Protein AF-A0A7C7WLT3-F1 (afdb_monomer_lite)

Secondary structure (DSSP, 8-state):
---BGGGHHHHHHHHHHH--S--EEEEB---EETTEE-GGGSPPHHHHHHHHHHHHHTT--EEEE-TT--HHHHHHHHHHHSPPP-

Structure (mmCIF, N/CA/C/O backbone):
data_AF-A0A7C7WLT3-F1
#
_entry.id   AF-A0A7C7WLT3-F1
#
loop_
_atom_site.group_PDB
_atom_site.id
_atom_site.type_symbol
_atom_site.label_atom_id
_atom_site.label_alt_id
_atom_site.label_comp_id
_atom_site.label_asym_id
_atom_site.label_entity_id
_atom_site.label_seq_id
_atom_site.pdbx_PDB_ins_code
_atom_site.Cartn_x
_atom_site.Cartn_y
_atom_site.Cartn_z
_atom_site.occupancy
_atom_site.B_iso_or_equiv
_atom_site.auth_seq_id
_atom_site.auth_comp_id
_atom_site.auth_asym_id
_atom_site.auth_atom_id
_atom_site.pdbx_PDB_model_num
ATOM 1 N N . MET A 1 1 ? -3.311 15.878 -7.930 1.00 55.06 1 MET A N 1
ATOM 2 C CA . MET A 1 1 ? -3.754 14.836 -6.984 1.00 55.06 1 MET A CA 1
ATOM 3 C C . MET A 1 1 ? -2.983 13.569 -7.300 1.00 55.06 1 MET A C 1
ATOM 5 O O . MET A 1 1 ? -3.460 12.727 -8.042 1.00 55.06 1 MET A O 1
ATOM 9 N N . HIS A 1 2 ? -1.745 13.530 -6.817 1.00 70.56 2 HIS A N 1
ATOM 10 C CA . HIS A 1 2 ? -0.805 12.421 -6.905 1.00 70.56 2 HIS A CA 1
ATOM 11 C C . HIS A 1 2 ? 0.035 12.561 -5.627 1.00 70.56 2 HIS A C 1
ATOM 13 O O . HIS A 1 2 ? 0.629 13.621 -5.422 1.00 70.56 2 HIS A O 1
ATOM 19 N N . THR A 1 3 ? -0.045 11.582 -4.724 1.00 85.75 3 THR A N 1
ATOM 20 C CA . THR A 1 3 ? 0.794 11.521 -3.521 1.00 85.75 3 THR A CA 1
ATOM 21 C C . THR A 1 3 ? 1.810 10.398 -3.670 1.00 85.75 3 THR A C 1
ATOM 23 O O . THR A 1 3 ? 1.415 9.243 -3.871 1.00 85.75 3 THR A O 1
ATOM 26 N N . GLU A 1 4 ? 3.094 10.743 -3.584 1.00 89.56 4 GLU A N 1
ATOM 27 C CA . GLU A 1 4 ? 4.173 9.759 -3.604 1.00 89.56 4 GLU A CA 1
ATOM 28 C C . GLU A 1 4 ? 3.999 8.777 -2.450 1.00 89.56 4 GLU A C 1
ATOM 30 O O . GLU A 1 4 ? 3.604 9.158 -1.342 1.00 89.56 4 GLU A O 1
ATOM 35 N N . VAL A 1 5 ? 4.325 7.512 -2.711 1.00 91.31 5 VAL A N 1
ATOM 36 C CA . VAL A 1 5 ? 4.221 6.415 -1.737 1.00 91.31 5 VAL A CA 1
ATOM 37 C C . VAL A 1 5 ? 4.891 6.748 -0.396 1.00 91.31 5 VAL A C 1
ATOM 39 O O . VAL A 1 5 ? 4.365 6.403 0.660 1.00 91.31 5 VAL A O 1
ATOM 42 N N . GLU A 1 6 ? 5.996 7.494 -0.433 1.00 90.50 6 GLU A N 1
ATOM 43 C CA . GLU A 1 6 ? 6.811 7.858 0.730 1.00 90.50 6 GLU A CA 1
ATOM 44 C C . GLU A 1 6 ? 6.132 8.865 1.671 1.00 90.50 6 GLU A C 1
ATOM 46 O O . GLU A 1 6 ? 6.451 8.907 2.857 1.00 90.50 6 GLU A O 1
ATOM 51 N N . TYR A 1 7 ? 5.174 9.657 1.178 1.00 93.69 7 TYR A N 1
ATOM 52 C CA . TYR A 1 7 ? 4.502 10.684 1.984 1.00 93.69 7 TYR A CA 1
ATOM 53 C C . TYR A 1 7 ? 3.216 10.195 2.650 1.00 93.69 7 TYR A C 1
ATOM 55 O O . TYR A 1 7 ? 2.657 10.895 3.496 1.00 93.69 7 TYR A O 1
ATOM 63 N N . ILE A 1 8 ? 2.735 8.998 2.303 1.00 94.75 8 ILE A N 1
ATOM 64 C CA . ILE A 1 8 ? 1.451 8.494 2.801 1.00 94.75 8 ILE A CA 1
ATOM 65 C C . ILE A 1 8 ? 1.426 8.399 4.325 1.00 94.75 8 ILE A C 1
ATOM 67 O O . ILE A 1 8 ? 0.428 8.778 4.930 1.00 94.75 8 ILE A O 1
ATOM 71 N N . GLU A 1 9 ? 2.503 7.947 4.965 1.00 94.56 9 GLU A N 1
ATOM 72 C CA . GLU A 1 9 ? 2.522 7.790 6.424 1.00 94.56 9 GLU A CA 1
ATOM 73 C C . GLU A 1 9 ? 2.347 9.126 7.153 1.00 94.56 9 GLU A C 1
ATOM 75 O O . GLU A 1 9 ? 1.525 9.233 8.060 1.00 94.56 9 GLU A O 1
ATOM 80 N N . GLN A 1 10 ? 3.025 10.174 6.688 1.00 95.50 10 GLN A N 1
ATOM 81 C CA . GLN A 1 10 ? 2.884 11.523 7.241 1.00 95.50 10 GLN A CA 1
ATOM 82 C C . GLN A 1 10 ? 1.473 12.077 7.005 1.00 95.50 10 GLN A C 1
ATOM 84 O O . GLN A 1 10 ? 0.903 12.743 7.869 1.00 95.50 10 GLN A O 1
ATOM 89 N N . CYS A 1 11 ? 0.871 11.783 5.847 1.00 95.25 11 CYS A N 1
ATOM 90 C CA . CYS A 1 11 ? -0.520 12.142 5.585 1.00 95.25 11 CYS A CA 1
ATOM 91 C C . CYS A 1 11 ? -1.487 11.413 6.526 1.00 95.25 11 CYS A C 1
ATOM 93 O O . CYS A 1 11 ? -2.450 12.022 6.992 1.00 95.25 11 CYS A O 1
ATOM 95 N N . LEU A 1 12 ? -1.241 10.133 6.815 1.00 96.12 12 LEU A N 1
ATOM 96 C CA . LEU A 1 12 ? -2.055 9.356 7.746 1.00 96.12 12 LEU A CA 1
ATOM 97 C C . LEU A 1 12 ? -1.935 9.889 9.178 1.00 96.12 12 LEU A C 1
ATOM 99 O O . LEU A 1 12 ? -2.948 9.912 9.869 1.00 96.12 12 LEU A O 1
ATOM 103 N N . ASP A 1 13 ? -0.761 10.365 9.608 1.00 96.44 13 ASP A N 1
ATOM 104 C CA . ASP A 1 13 ? -0.581 10.966 10.943 1.00 96.44 13 ASP A CA 1
ATOM 105 C C . ASP A 1 13 ? -1.515 12.159 11.154 1.00 96.44 13 ASP A C 1
ATOM 107 O O . ASP A 1 13 ? -2.185 12.259 12.180 1.00 96.44 13 ASP A O 1
ATOM 111 N N . ILE A 1 14 ? -1.592 13.034 10.151 1.00 96.38 14 ILE A N 1
ATOM 112 C CA . ILE A 1 14 ? -2.447 14.224 10.181 1.00 96.38 14 ILE A CA 1
ATOM 113 C C . ILE A 1 14 ? -3.918 13.830 10.035 1.00 96.38 14 ILE A C 1
ATOM 115 O O . ILE A 1 14 ? -4.773 14.313 10.768 1.00 96.38 14 ILE A O 1
ATOM 119 N N . LEU A 1 15 ? -4.241 12.951 9.083 1.00 95.69 15 LEU A N 1
ATOM 120 C CA . LEU A 1 15 ? -5.630 12.582 8.818 1.00 95.69 15 LEU A CA 1
ATOM 121 C C . LEU A 1 15 ? -6.263 11.887 10.027 1.00 95.69 15 LEU A C 1
ATOM 123 O O . LEU A 1 15 ? -7.399 12.186 10.379 1.00 95.69 15 LEU A O 1
ATOM 127 N N . GLN A 1 16 ? -5.533 10.980 10.673 1.00 96.06 16 GLN A N 1
ATOM 128 C CA . GLN A 1 16 ? -6.047 10.181 11.785 1.00 96.06 16 GLN A CA 1
ATOM 129 C C . GLN A 1 16 ? -6.212 10.976 13.087 1.00 96.06 16 GLN A C 1
ATOM 131 O O . GLN A 1 16 ? -6.921 10.504 13.975 1.00 96.06 16 GLN A O 1
ATOM 136 N N . SER A 1 17 ? -5.618 12.171 13.215 1.00 96.88 17 SER A N 1
ATOM 137 C CA . SER A 1 17 ? -5.901 13.054 14.357 1.00 96.88 17 SER A CA 1
ATOM 138 C C . SER A 1 17 ? -7.275 13.718 14.253 1.00 96.88 17 SER A C 1
ATOM 140 O O . SER A 1 17 ? -7.891 14.001 15.277 1.00 96.88 17 SER A O 1
ATOM 142 N N . GLU A 1 18 ? -7.777 13.914 13.031 1.00 97.75 18 GLU A N 1
ATOM 143 C CA . GLU A 1 18 ? -9.013 14.663 12.763 1.00 97.75 18 GLU A CA 1
ATOM 144 C C . GLU A 1 18 ? -10.167 13.792 12.242 1.00 97.75 18 GLU A C 1
ATOM 146 O O . GLU A 1 18 ? -11.322 14.222 12.232 1.00 97.75 18 GLU A O 1
ATOM 151 N N . TRP A 1 19 ? -9.884 12.570 11.785 1.00 96.88 19 TRP A N 1
ATOM 152 C CA . TRP A 1 19 ? -10.852 11.694 11.128 1.00 96.88 19 TRP A CA 1
ATOM 153 C C . TRP A 1 19 ? -10.838 10.278 11.703 1.00 96.88 19 TRP A C 1
ATOM 155 O O . TRP A 1 19 ? -9.803 9.619 11.768 1.00 96.88 19 TRP A O 1
ATOM 165 N N . SER A 1 20 ? -12.024 9.782 12.056 1.00 94.44 20 SER A N 1
ATOM 166 C CA . SER A 1 20 ? -12.238 8.446 12.631 1.00 94.44 20 SER A CA 1
ATOM 167 C C . SER A 1 20 ? -13.033 7.497 11.727 1.00 94.44 20 SER A C 1
ATOM 169 O O . SER A 1 20 ? -13.342 6.374 12.125 1.00 94.44 20 SER A O 1
ATOM 171 N N . GLY A 1 21 ? -13.401 7.940 10.522 1.00 95.81 21 GLY A N 1
ATOM 172 C CA . GLY A 1 21 ? -14.097 7.108 9.544 1.00 95.81 21 GLY A CA 1
ATOM 173 C C . GLY A 1 21 ? -13.144 6.236 8.717 1.00 95.81 21 GLY A C 1
ATOM 174 O O . GLY A 1 21 ?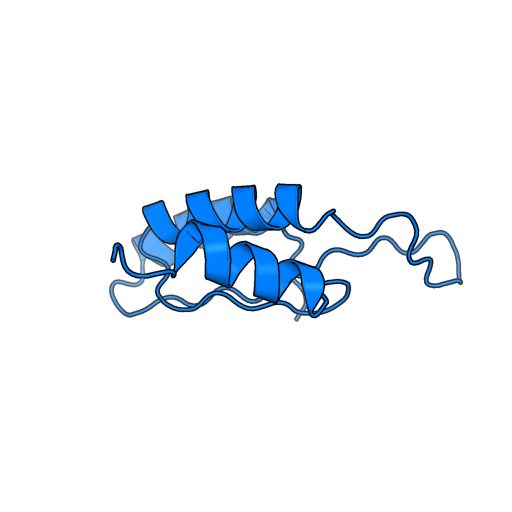 -11.929 6.261 8.919 1.00 95.81 21 GLY A O 1
ATOM 175 N N . PRO A 1 22 ? -13.674 5.495 7.729 1.00 96.00 22 PRO A N 1
ATOM 176 C CA . PRO A 1 22 ? -12.855 4.709 6.812 1.00 96.00 22 PRO A CA 1
ATOM 177 C C . PRO A 1 22 ? -11.829 5.574 6.073 1.00 96.00 22 PRO A C 1
ATOM 179 O O . PRO A 1 22 ? -12.124 6.710 5.690 1.00 96.00 22 PRO A O 1
ATOM 182 N N . ILE A 1 23 ? -10.637 5.017 5.849 1.00 96.62 23 ILE A N 1
ATOM 183 C CA . ILE A 1 23 ? -9.539 5.668 5.126 1.00 96.62 23 ILE A CA 1
ATOM 184 C C . ILE A 1 23 ? -9.173 4.821 3.910 1.00 96.62 23 ILE A C 1
ATOM 186 O O . ILE A 1 23 ? -9.067 3.595 4.004 1.00 96.62 23 ILE A O 1
ATOM 190 N N . GLY A 1 24 ? -8.969 5.493 2.776 1.00 94.94 24 GLY A N 1
ATOM 191 C CA . GLY A 1 24 ? -8.451 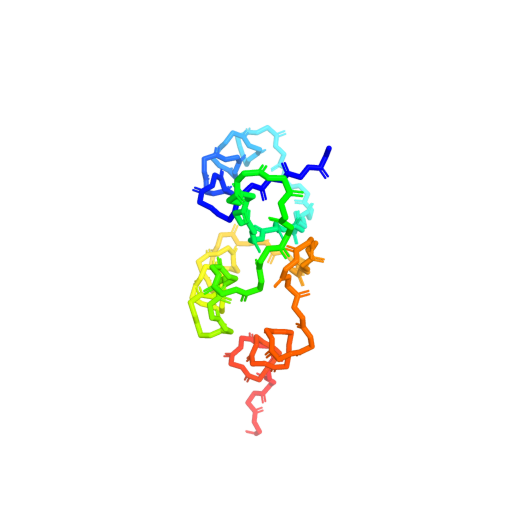4.897 1.552 1.00 94.94 24 GLY A CA 1
ATOM 192 C C . GLY A 1 24 ? -7.136 5.543 1.124 1.00 94.94 24 GLY A C 1
ATOM 193 O O . GLY A 1 24 ? -6.969 6.754 1.263 1.00 94.94 24 GLY A O 1
ATOM 194 N N . VAL A 1 25 ? -6.221 4.745 0.578 1.00 94.88 25 VAL A N 1
ATOM 195 C CA . VAL A 1 25 ? -4.945 5.208 0.014 1.00 94.88 25 VAL A CA 1
ATOM 196 C C . VAL A 1 25 ? -4.886 4.876 -1.479 1.00 94.88 25 VAL A C 1
ATOM 198 O O . VAL A 1 25 ? -5.159 3.744 -1.874 1.00 94.88 25 VAL A O 1
ATOM 201 N N . TYR A 1 26 ? -4.512 5.869 -2.297 1.00 92.12 26 TYR A N 1
ATOM 202 C CA . TYR A 1 26 ? -4.287 5.739 -3.745 1.00 92.12 26 TYR A CA 1
ATOM 203 C C . TYR A 1 26 ? -2.922 6.345 -4.150 1.00 92.12 26 TYR A C 1
ATOM 205 O O . TYR A 1 26 ? -2.826 7.361 -4.835 1.00 92.12 26 TYR A O 1
ATOM 213 N N . ALA A 1 27 ? -1.821 5.764 -3.668 1.00 90.94 27 ALA A N 1
ATOM 214 C CA . ALA A 1 27 ? -0.480 6.310 -3.914 1.00 90.94 27 ALA A CA 1
ATOM 215 C C . ALA A 1 27 ? -0.009 6.094 -5.365 1.00 90.94 27 ALA A C 1
ATOM 217 O O . ALA A 1 27 ? -0.407 5.119 -6.009 1.00 90.94 27 ALA A O 1
ATOM 218 N N . HIS A 1 28 ? 0.871 6.964 -5.867 1.00 87.06 28 HIS A N 1
ATOM 219 C CA . HIS A 1 28 ? 1.631 6.707 -7.098 1.00 87.06 28 HIS A CA 1
ATOM 220 C C . HIS A 1 28 ? 3.085 6.366 -6.784 1.00 87.06 28 HIS A C 1
ATOM 222 O O . HIS A 1 28 ? 3.589 6.638 -5.695 1.00 87.06 28 HIS A O 1
ATOM 228 N N . SER A 1 29 ? 3.746 5.775 -7.771 1.00 78.19 29 SER A N 1
ATOM 229 C CA . SER A 1 29 ? 5.190 5.631 -7.801 1.00 78.19 29 SER A CA 1
ATOM 230 C C . SER A 1 29 ? 5.664 5.834 -9.228 1.00 78.19 29 SER A C 1
ATOM 232 O O . SER A 1 29 ? 5.440 4.998 -10.100 1.00 78.19 29 SER A O 1
ATOM 234 N N . GLY A 1 30 ? 6.291 6.973 -9.480 1.00 66.25 30 GLY A N 1
ATOM 235 C CA . GLY A 1 30 ? 6.894 7.249 -10.771 1.00 66.25 30 GLY A CA 1
ATOM 236 C C . GLY A 1 30 ? 7.838 8.427 -10.661 1.00 66.25 30 GLY A C 1
ATOM 237 O O . GLY A 1 30 ? 7.497 9.431 -10.050 1.00 66.25 30 GLY A O 1
ATOM 238 N N . THR A 1 31 ? 9.006 8.308 -11.280 1.00 55.53 31 THR A N 1
ATOM 239 C CA . THR A 1 31 ? 9.953 9.415 -11.403 1.00 55.53 31 THR A CA 1
ATOM 240 C C . THR A 1 31 ? 9.947 9.901 -12.847 1.00 55.53 31 THR A C 1
ATOM 242 O O . THR A 1 31 ? 10.037 9.108 -13.781 1.00 55.53 31 THR A O 1
ATOM 245 N N . VAL A 1 32 ? 9.835 11.215 -13.047 1.00 53.19 32 VAL A N 1
ATOM 246 C CA . VAL A 1 32 ? 10.077 11.832 -14.356 1.00 53.19 32 VAL A CA 1
ATOM 247 C C . VAL A 1 32 ? 11.577 12.085 -14.474 1.00 53.19 32 VAL A C 1
ATOM 249 O O . VAL A 1 32 ? 12.107 12.965 -13.797 1.00 53.19 32 VAL A O 1
ATOM 252 N N . ILE A 1 33 ? 12.272 11.338 -15.333 1.00 52.47 33 ILE A N 1
ATOM 253 C CA . ILE A 1 33 ? 13.664 11.647 -15.681 1.00 52.47 33 ILE A CA 1
ATOM 254 C C . ILE A 1 33 ? 13.656 12.523 -16.943 1.00 52.47 33 ILE A C 1
ATOM 256 O O . ILE A 1 33 ? 13.576 12.034 -18.067 1.00 52.47 33 ILE A O 1
ATOM 260 N N . GLY A 1 34 ? 13.737 13.845 -16.766 1.00 63.16 34 GLY A N 1
ATOM 261 C CA . GLY A 1 34 ? 13.780 14.806 -17.877 1.00 63.16 34 GLY A CA 1
ATOM 262 C C . GLY A 1 34 ? 12.402 15.080 -18.498 1.00 63.16 34 GLY A C 1
ATOM 263 O O . GLY A 1 34 ? 11.521 15.594 -17.818 1.00 63.16 34 GLY A O 1
ATOM 264 N N . THR A 1 35 ? 12.223 14.799 -19.796 1.00 49.16 35 THR A N 1
ATOM 265 C CA . THR A 1 35 ? 10.939 14.954 -20.523 1.00 49.16 35 THR A CA 1
ATOM 266 C C . THR A 1 35 ? 10.276 13.624 -20.884 1.00 49.16 35 THR A C 1
ATOM 268 O O . THR A 1 35 ? 9.202 13.628 -21.484 1.00 49.16 35 THR A O 1
ATOM 271 N N . GLU A 1 36 ? 10.897 12.493 -20.549 1.00 44.41 36 GLU A N 1
ATOM 272 C CA . GLU A 1 36 ? 10.362 11.164 -20.837 1.00 44.41 36 GLU A CA 1
ATOM 273 C C . GLU A 1 36 ? 9.865 10.483 -19.561 1.00 44.41 36 GLU A C 1
ATOM 275 O O . GLU A 1 36 ? 10.518 10.490 -18.517 1.00 44.41 36 GLU A O 1
ATOM 280 N N . TRP A 1 37 ? 8.684 9.875 -19.663 1.00 50.88 37 TRP A N 1
ATOM 281 C CA . TRP A 1 37 ? 8.189 8.942 -18.660 1.00 50.88 37 TRP A CA 1
ATOM 282 C C . TRP A 1 37 ? 8.942 7.625 -18.823 1.00 50.88 37 TRP A C 1
ATOM 284 O O . TRP A 1 37 ? 8.761 6.932 -19.824 1.00 50.88 37 TRP A O 1
ATOM 294 N N . THR A 1 38 ? 9.787 7.276 -17.856 1.00 50.66 38 THR A 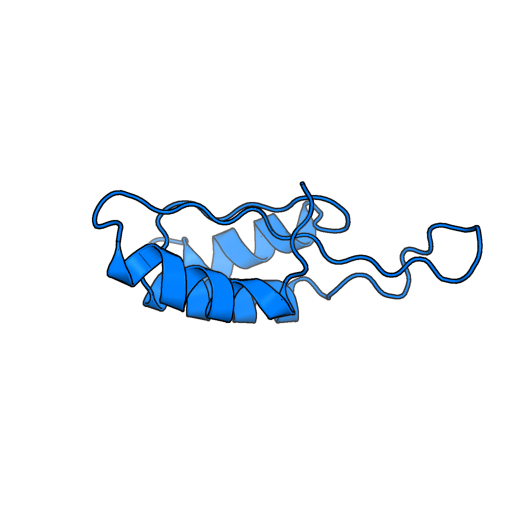N 1
ATOM 295 C CA . THR A 1 38 ? 10.505 5.999 -17.858 1.00 50.66 38 THR A CA 1
ATOM 296 C C . THR A 1 38 ? 9.864 5.046 -16.848 1.00 50.66 38 THR A C 1
ATOM 298 O O . THR A 1 38 ? 9.550 5.412 -15.720 1.00 50.66 38 THR A O 1
ATOM 301 N N . PHE A 1 39 ? 9.656 3.791 -17.254 1.00 52.91 39 PHE A N 1
ATOM 302 C CA . PHE A 1 39 ? 9.112 2.735 -16.386 1.00 52.91 39 PHE A CA 1
ATOM 303 C C . PHE A 1 39 ? 10.198 2.029 -15.548 1.00 52.91 39 PHE A C 1
ATOM 305 O O . PHE A 1 39 ? 9.898 1.075 -14.839 1.00 52.91 39 PHE A O 1
ATOM 312 N N . ASN A 1 40 ? 11.454 2.487 -15.625 1.00 50.12 40 ASN A N 1
ATOM 313 C CA . ASN A 1 40 ? 12.594 1.872 -14.935 1.00 50.12 40 ASN A CA 1
ATOM 314 C C . ASN A 1 40 ? 12.668 2.208 -13.432 1.00 50.12 40 ASN A C 1
ATOM 316 O O . ASN A 1 40 ? 13.281 1.446 -12.696 1.00 5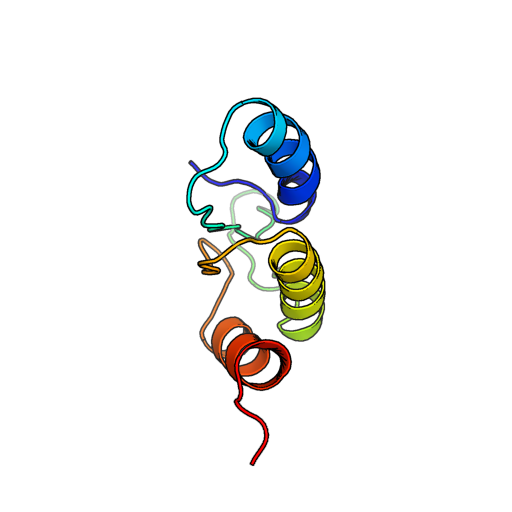0.12 40 ASN A O 1
ATOM 320 N N . ASP A 1 41 ? 12.029 3.296 -12.983 1.00 60.22 41 ASP A N 1
ATOM 321 C CA . ASP A 1 41 ? 12.003 3.743 -11.574 1.00 60.22 41 ASP A CA 1
ATOM 322 C C . ASP A 1 41 ? 10.620 3.574 -10.922 1.00 60.22 41 ASP A C 1
ATOM 324 O O . ASP A 1 41 ? 10.268 4.236 -9.943 1.00 60.22 41 ASP A O 1
ATOM 328 N N . VAL A 1 42 ? 9.799 2.684 -11.476 1.00 72.38 42 VAL A N 1
ATOM 329 C CA . VAL A 1 42 ? 8.546 2.277 -10.843 1.00 72.38 42 VAL A CA 1
ATOM 330 C C . VAL A 1 42 ? 8.880 1.362 -9.666 1.00 72.38 42 VAL A C 1
ATOM 332 O O . VAL A 1 42 ? 9.623 0.392 -9.818 1.00 72.38 42 VAL A O 1
ATOM 335 N N . ILE A 1 43 ? 8.329 1.657 -8.485 1.00 86.00 43 ILE A N 1
ATOM 336 C CA . ILE A 1 43 ? 8.451 0.800 -7.299 1.00 86.00 43 ILE A CA 1
ATOM 337 C C . ILE A 1 43 ? 8.123 -0.652 -7.651 1.00 86.00 43 ILE A C 1
ATOM 339 O O . ILE A 1 43 ? 7.181 -0.914 -8.396 1.00 86.00 43 ILE A O 1
ATOM 343 N N . SER A 1 44 ? 8.865 -1.616 -7.109 1.00 90.19 44 SER A N 1
ATOM 344 C CA . SER A 1 44 ? 8.533 -3.020 -7.351 1.00 90.19 44 SER A CA 1
ATOM 345 C C . SER A 1 44 ? 7.209 -3.402 -6.663 1.00 90.19 44 SER A C 1
ATOM 347 O O . SER A 1 44 ? 6.848 -2.789 -5.647 1.00 90.19 44 SER A O 1
ATOM 349 N N . PRO A 1 45 ? 6.484 -4.419 -7.165 1.00 92.81 45 PRO A N 1
ATOM 350 C CA . PRO A 1 45 ? 5.311 -4.968 -6.488 1.00 92.81 45 PRO A CA 1
ATOM 351 C C . PRO A 1 45 ? 5.562 -5.278 -5.009 1.00 92.81 45 PRO A C 1
ATOM 353 O O . PRO A 1 45 ? 4.749 -4.916 -4.161 1.00 92.81 45 PRO A O 1
ATOM 356 N N . GLU A 1 46 ? 6.705 -5.881 -4.680 1.00 93.50 46 GLU A N 1
ATOM 357 C CA . GLU A 1 46 ? 7.073 -6.275 -3.315 1.00 93.50 46 GLU A CA 1
ATOM 358 C C . GLU A 1 46 ? 7.230 -5.059 -2.412 1.00 93.50 46 GLU A C 1
ATOM 360 O O . GLU A 1 46 ? 6.682 -5.027 -1.310 1.00 93.50 46 GLU A O 1
ATOM 365 N N . LYS A 1 47 ? 7.943 -4.031 -2.884 1.00 92.12 47 LYS A N 1
ATOM 366 C CA . LYS A 1 47 ? 8.169 -2.819 -2.095 1.00 92.12 47 LYS A CA 1
ATOM 367 C C . LYS A 1 47 ? 6.866 -2.040 -1.902 1.00 92.12 47 LYS A C 1
ATOM 369 O O . LYS A 1 47 ? 6.612 -1.548 -0.809 1.00 92.12 47 LYS A O 1
ATOM 374 N N . TYR A 1 48 ? 5.999 -1.976 -2.914 1.00 93.81 48 TYR A N 1
ATOM 375 C CA . TYR A 1 48 ? 4.673 -1.369 -2.755 1.00 93.81 48 TYR A CA 1
ATOM 376 C C . TYR A 1 48 ? 3.794 -2.157 -1.777 1.00 93.81 48 TYR A C 1
ATOM 378 O O . TYR A 1 48 ? 3.121 -1.566 -0.937 1.00 93.81 48 TYR A O 1
ATOM 386 N N . CYS A 1 49 ? 3.840 -3.490 -1.837 1.00 94.81 49 CYS A N 1
ATOM 387 C CA . CYS A 1 49 ? 3.131 -4.362 -0.906 1.00 94.81 49 CYS A CA 1
ATOM 388 C C . CYS A 1 49 ? 3.602 -4.163 0.545 1.00 94.81 49 CYS A C 1
ATOM 390 O O . CYS A 1 49 ? 2.786 -4.213 1.463 1.00 94.81 49 CYS A O 1
ATOM 392 N N . GLN A 1 50 ? 4.892 -3.892 0.768 1.00 95.06 50 GLN A N 1
ATOM 393 C CA . GLN A 1 50 ? 5.416 -3.549 2.096 1.00 95.06 50 GLN A CA 1
ATOM 394 C C . GLN A 1 50 ? 4.798 -2.250 2.626 1.00 95.06 50 GLN A C 1
ATOM 396 O O . GLN A 1 50 ? 4.271 -2.250 3.736 1.00 95.06 50 GLN A O 1
ATOM 401 N N . TYR A 1 51 ? 4.773 -1.180 1.823 1.00 95.50 51 TYR A N 1
ATOM 402 C CA . TYR A 1 51 ? 4.085 0.061 2.204 1.00 95.50 51 TYR A CA 1
ATOM 403 C C . TYR A 1 51 ? 2.598 -0.174 2.489 1.00 95.50 51 TYR A C 1
ATOM 405 O O . TYR A 1 51 ? 2.086 0.255 3.521 1.00 95.50 51 TYR A O 1
ATOM 413 N N . ALA A 1 52 ? 1.913 -0.911 1.612 1.00 95.44 52 ALA A N 1
ATOM 414 C CA . ALA A 1 52 ? 0.509 -1.256 1.798 1.00 95.44 52 ALA A CA 1
ATOM 415 C C . ALA A 1 52 ? 0.256 -2.038 3.097 1.00 95.44 52 ALA A C 1
ATOM 417 O O . ALA A 1 52 ? -0.761 -1.810 3.752 1.00 95.44 52 ALA A O 1
ATOM 418 N N . SER A 1 53 ? 1.183 -2.910 3.507 1.00 95.81 53 SER A N 1
ATOM 419 C CA . SER A 1 53 ? 1.095 -3.625 4.785 1.00 95.81 53 SER A CA 1
ATOM 420 C C . SER A 1 53 ? 1.129 -2.664 5.970 1.00 95.81 53 SER A C 1
ATOM 422 O O . SER A 1 53 ? 0.303 -2.779 6.877 1.00 95.81 53 SER A O 1
ATOM 424 N N . GLU A 1 54 ? 2.025 -1.675 5.954 1.00 96.56 54 GLU A N 1
ATOM 425 C CA . GLU A 1 54 ? 2.085 -0.661 7.012 1.00 96.56 54 GLU A CA 1
ATOM 426 C C . GLU A 1 54 ? 0.812 0.192 7.045 1.00 96.56 54 GLU A C 1
ATOM 428 O O . GLU A 1 54 ? 0.247 0.436 8.112 1.00 96.56 54 GLU A O 1
ATOM 433 N N . TRP A 1 55 ? 0.269 0.566 5.885 1.00 96.38 55 TRP A N 1
ATOM 434 C CA . TRP A 1 55 ? -1.003 1.291 5.817 1.00 96.38 55 TRP A CA 1
ATOM 435 C C . TRP A 1 55 ? -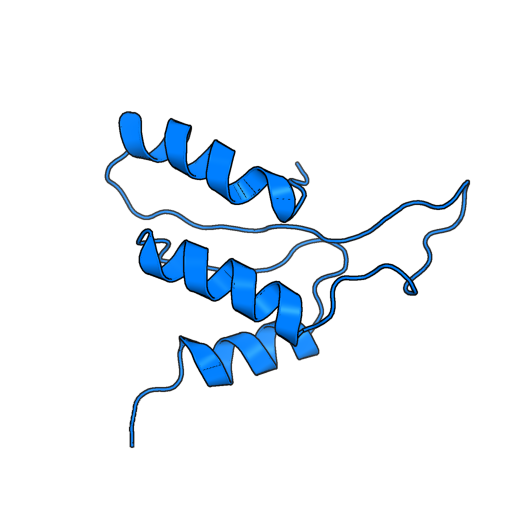2.174 0.460 6.356 1.00 96.38 55 TRP A C 1
ATOM 437 O O . TRP A 1 55 ? -3.006 0.975 7.106 1.00 96.38 55 TRP A O 1
ATOM 447 N N . GLN A 1 56 ? -2.230 -0.835 6.034 1.00 95.06 56 GLN A N 1
ATOM 448 C CA . GLN A 1 56 ? -3.249 -1.752 6.548 1.00 95.06 56 GLN A CA 1
ATOM 449 C C . GLN A 1 56 ? -3.175 -1.863 8.078 1.00 95.06 56 GLN A C 1
ATOM 451 O O . GLN A 1 56 ? -4.205 -1.770 8.747 1.00 95.06 56 GLN A O 1
ATOM 456 N N . LYS A 1 57 ? -1.968 -1.974 8.654 1.00 95.12 57 LYS A N 1
ATOM 457 C CA . LYS A 1 57 ? -1.761 -1.976 10.118 1.00 95.12 57 LYS A CA 1
ATOM 458 C C . LYS A 1 57 ? -2.256 -0.692 10.782 1.00 95.12 57 LYS A C 1
ATOM 460 O O . LYS A 1 57 ? -2.671 -0.722 11.937 1.00 95.12 57 LYS A O 1
ATOM 465 N N . ARG A 1 58 ? -2.259 0.424 10.051 1.00 95.38 58 ARG A N 1
ATOM 466 C CA . ARG A 1 58 ? -2.816 1.709 10.494 1.00 95.38 58 ARG A CA 1
ATOM 467 C C . ARG A 1 58 ? -4.333 1.825 10.319 1.00 95.38 58 ARG A C 1
ATOM 469 O O . ARG A 1 58 ? -4.880 2.892 10.576 1.00 95.38 58 ARG A O 1
ATOM 476 N N . GLY A 1 59 ? -5.027 0.769 9.898 1.00 94.12 59 GLY A N 1
ATOM 477 C CA . GLY A 1 59 ? -6.484 0.761 9.747 1.00 94.12 59 GLY A CA 1
ATOM 478 C C . GLY A 1 59 ? -6.988 1.312 8.412 1.00 94.12 59 GLY A C 1
ATOM 479 O O . GLY A 1 59 ? -8.187 1.563 8.268 1.00 94.12 59 GLY A O 1
ATOM 480 N N . VAL A 1 60 ? -6.110 1.491 7.418 1.00 95.62 60 VAL A N 1
ATOM 481 C CA . VAL A 1 60 ? -6.543 1.804 6.050 1.00 95.62 60 VAL A CA 1
ATOM 482 C C . VAL A 1 60 ? -7.385 0.644 5.520 1.00 95.62 60 VAL A C 1
ATOM 484 O O . VAL A 1 60 ? -6.961 -0.509 5.526 1.00 95.62 60 VAL A O 1
ATOM 487 N N . SER A 1 61 ? -8.601 0.959 5.079 1.00 92.31 61 SER A N 1
ATOM 488 C CA . SER A 1 61 ? -9.611 -0.032 4.686 1.00 92.31 61 SER A CA 1
ATOM 489 C C . SER A 1 61 ? -9.623 -0.304 3.183 1.00 92.31 61 SER A C 1
ATOM 491 O O . SER A 1 61 ? -10.115 -1.339 2.746 1.00 92.31 61 SER A O 1
ATOM 493 N N . ILE A 1 62 ? -9.118 0.640 2.386 1.00 94.31 62 ILE A N 1
ATOM 494 C CA . ILE A 1 62 ? -9.091 0.556 0.924 1.00 94.31 62 ILE A CA 1
ATOM 495 C C . ILE A 1 62 ? -7.691 0.941 0.457 1.00 94.31 62 ILE A C 1
ATOM 497 O O . ILE A 1 62 ? -7.226 2.044 0.740 1.00 94.31 62 ILE A O 1
ATOM 501 N N . ILE A 1 63 ? -7.024 0.054 -0.275 1.00 94.88 63 ILE A N 1
ATOM 502 C CA . ILE A 1 63 ? -5.704 0.326 -0.847 1.00 94.88 63 ILE A CA 1
ATOM 503 C C . ILE A 1 63 ? -5.775 0.089 -2.350 1.00 94.88 63 ILE A C 1
ATOM 505 O O . ILE A 1 63 ? -6.172 -0.980 -2.808 1.00 94.88 63 ILE A O 1
ATOM 509 N N . GLY A 1 64 ? -5.403 1.108 -3.113 1.00 93.00 64 GLY A N 1
ATOM 510 C CA . GLY A 1 64 ? -5.290 1.056 -4.561 1.00 93.00 64 GLY A CA 1
ATOM 511 C C . GLY A 1 64 ? -4.078 1.845 -5.032 1.00 93.00 64 GLY A C 1
ATOM 512 O O . GLY A 1 64 ? -3.343 2.418 -4.233 1.00 93.00 64 GLY A O 1
ATOM 513 N N . GLY A 1 65 ? -3.891 1.890 -6.344 1.00 91.56 65 GLY A N 1
ATOM 514 C CA . GLY A 1 65 ? -2.743 2.527 -6.969 1.00 91.56 65 GLY A CA 1
ATOM 515 C C . GLY A 1 65 ? -3.135 3.583 -7.990 1.00 91.56 65 GLY A C 1
ATOM 516 O O . GLY A 1 65 ? -4.185 3.489 -8.624 1.00 91.56 65 GLY A O 1
ATOM 517 N N . CYS A 1 66 ? -2.280 4.590 -8.142 1.00 87.81 66 CYS A N 1
ATOM 518 C CA . CYS A 1 66 ? -2.375 5.599 -9.190 1.00 87.81 66 CYS A CA 1
ATOM 519 C C . CYS A 1 66 ? -1.275 5.359 -10.246 1.00 87.81 66 CYS A C 1
ATOM 521 O O . CYS A 1 66 ? -1.054 4.225 -10.662 1.00 87.81 66 CYS A O 1
ATOM 523 N N . CYS A 1 67 ? -0.580 6.403 -10.704 1.00 85.94 67 CYS A N 1
ATOM 524 C CA . CYS A 1 67 ? 0.461 6.291 -11.726 1.00 85.94 67 CYS A CA 1
ATOM 525 C C . CYS A 1 67 ? 1.600 5.348 -11.296 1.00 85.94 67 CYS A C 1
ATOM 527 O O . C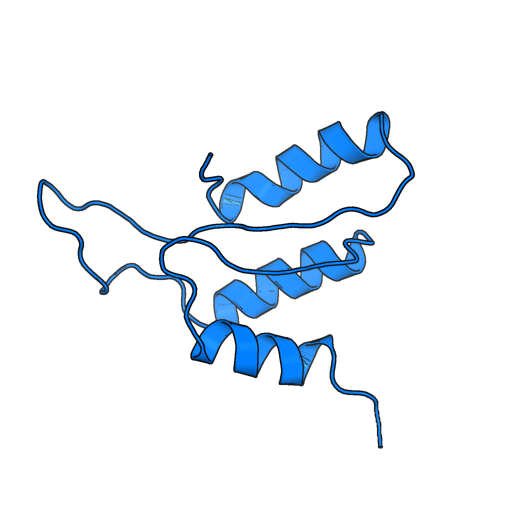YS A 1 67 ? 2.076 5.411 -10.163 1.00 85.94 67 CYS A O 1
ATOM 529 N N . GLY A 1 68 ? 2.031 4.478 -12.212 1.00 85.12 68 GLY A N 1
ATOM 530 C CA . GLY A 1 68 ? 3.108 3.509 -11.992 1.00 85.12 68 GLY A CA 1
ATOM 531 C C . GLY A 1 68 ? 2.745 2.308 -11.112 1.00 85.12 68 GLY A C 1
ATOM 532 O O . GLY A 1 68 ? 3.522 1.365 -11.023 1.00 85.12 68 GLY A O 1
ATOM 533 N N . VAL A 1 69 ? 1.548 2.256 -10.530 1.00 89.81 69 VAL A N 1
ATOM 534 C CA . VAL A 1 69 ? 1.056 1.042 -9.868 1.00 89.81 69 VAL A CA 1
ATOM 535 C C . VAL A 1 69 ? 0.265 0.223 -10.885 1.00 89.81 69 VAL A C 1
ATOM 537 O O . VAL A 1 69 ? -0.716 0.699 -11.454 1.00 89.81 69 VAL A O 1
ATOM 540 N N . HIS A 1 70 ? 0.705 -1.006 -11.132 1.00 91.06 70 HIS A N 1
ATOM 541 C CA . HIS A 1 70 ? 0.183 -1.884 -12.177 1.00 91.06 70 HIS A CA 1
ATOM 542 C C . HIS A 1 70 ? -0.510 -3.118 -11.587 1.00 91.06 70 HIS A C 1
ATOM 544 O O . HIS A 1 70 ? -0.600 -3.300 -10.371 1.00 91.06 70 HIS A O 1
ATOM 550 N N . THR A 1 71 ? -1.012 -3.987 -12.465 1.00 94.00 71 THR A N 1
ATOM 551 C CA . THR A 1 71 ? -1.697 -5.227 -12.079 1.00 94.00 71 THR A CA 1
ATOM 552 C C . THR A 1 71 ? -0.842 -6.122 -11.195 1.00 94.00 71 THR A C 1
ATOM 554 O O . THR A 1 71 ? -1.382 -6.734 -10.281 1.00 94.00 71 THR A O 1
ATOM 557 N N . ASP A 1 72 ? 0.473 -6.157 -11.410 1.00 94.31 72 ASP A N 1
ATOM 558 C CA . ASP A 1 72 ? 1.387 -6.998 -10.633 1.00 94.31 72 ASP A CA 1
ATOM 559 C C . ASP A 1 72 ? 1.467 -6.540 -9.171 1.00 94.31 72 ASP A C 1
ATOM 561 O O . ASP A 1 72 ? 1.435 -7.366 -8.258 1.00 94.31 72 ASP A O 1
ATOM 565 N N . HIS A 1 73 ? 1.462 -5.223 -8.929 1.00 94.50 73 HIS A N 1
ATOM 566 C CA . HIS A 1 73 ? 1.374 -4.646 -7.584 1.00 94.50 73 HIS A CA 1
ATOM 567 C C . HIS A 1 73 ? 0.073 -5.044 -6.894 1.00 94.50 73 HIS A C 1
ATOM 569 O O . HIS A 1 73 ? 0.093 -5.497 -5.751 1.00 94.50 73 HIS A O 1
ATOM 575 N N . ILE A 1 74 ? -1.058 -4.899 -7.594 1.00 94.94 74 ILE A N 1
ATOM 576 C CA . ILE A 1 74 ? -2.380 -5.230 -7.048 1.00 94.94 74 ILE A CA 1
ATOM 577 C C . ILE A 1 74 ? -2.502 -6.732 -6.783 1.00 94.94 74 ILE A C 1
ATOM 579 O O . ILE A 1 74 ? -3.034 -7.125 -5.747 1.00 94.94 74 ILE A O 1
ATOM 583 N N . HIS A 1 75 ? -1.987 -7.575 -7.679 1.00 95.12 75 HIS A N 1
ATOM 584 C CA . HIS A 1 75 ? -2.024 -9.026 -7.528 1.00 95.12 75 HIS A CA 1
ATOM 585 C C . HIS A 1 75 ? -1.218 -9.482 -6.312 1.00 95.12 75 HIS A C 1
ATOM 587 O O . HIS A 1 75 ? -1.744 -10.223 -5.479 1.00 95.12 75 HIS A O 1
ATOM 593 N N . LEU A 1 76 ? 0.024 -9.006 -6.171 1.00 95.00 76 LEU A N 1
ATOM 594 C CA . LEU A 1 76 ? 0.854 -9.356 -5.023 1.00 95.00 76 LEU A CA 1
ATOM 595 C C . LEU A 1 76 ? 0.230 -8.855 -3.718 1.00 95.00 76 LEU A C 1
ATOM 597 O O . LEU A 1 76 ? 0.095 -9.623 -2.773 1.00 95.00 76 LEU A O 1
ATOM 601 N N . MET A 1 77 ? -0.234 -7.606 -3.689 1.00 94.19 77 MET A N 1
ATOM 602 C CA . MET A 1 77 ? -0.902 -7.039 -2.518 1.00 94.19 77 MET A CA 1
ATOM 603 C C . MET A 1 77 ? -2.155 -7.835 -2.129 1.00 94.19 77 MET A C 1
ATOM 605 O O . MET A 1 77 ? -2.353 -8.143 -0.956 1.00 94.19 77 MET A O 1
ATOM 609 N N . SER A 1 78 ? -2.984 -8.214 -3.106 1.00 93.81 78 SER A N 1
ATOM 610 C CA . SER A 1 78 ? -4.165 -9.046 -2.866 1.00 93.81 78 SER A CA 1
ATOM 611 C C . SER A 1 78 ? -3.791 -10.405 -2.284 1.00 93.81 78 SER A C 1
ATOM 613 O O . SER A 1 78 ? -4.490 -10.892 -1.400 1.00 93.81 78 SER A O 1
ATOM 615 N N . LYS A 1 79 ? -2.714 -11.018 -2.780 1.00 94.44 79 LYS A N 1
ATOM 616 C CA . LYS A 1 79 ? -2.244 -12.329 -2.332 1.00 94.44 79 LYS A CA 1
ATOM 617 C C . LYS A 1 79 ? -1.660 -12.282 -0.918 1.00 94.44 79 LYS A C 1
ATOM 619 O O . LYS A 1 79 ? -1.967 -13.157 -0.120 1.00 94.44 79 LYS A O 1
ATOM 624 N N . GLU A 1 80 ? -0.831 -11.289 -0.615 1.00 93.94 80 GLU A N 1
ATOM 625 C CA . GLU A 1 80 ? -0.063 -11.246 0.637 1.00 93.94 80 GLU A CA 1
ATOM 626 C C . GLU A 1 80 ? -0.828 -10.582 1.793 1.00 93.94 80 GLU A C 1
ATOM 628 O O . GLU A 1 80 ? -0.614 -10.942 2.948 1.00 93.94 80 GLU A O 1
ATOM 633 N N . LEU A 1 81 ? -1.721 -9.620 1.515 1.00 91.12 81 LEU A N 1
ATOM 634 C CA . LEU A 1 81 ? -2.389 -8.825 2.562 1.00 91.12 81 LEU A CA 1
ATOM 635 C C . LEU A 1 81 ? -3.889 -9.091 2.711 1.00 91.12 81 LEU A C 1
ATOM 637 O O . LEU A 1 81 ? -4.456 -8.780 3.759 1.00 91.12 81 LEU A O 1
ATOM 641 N N . PHE A 1 82 ? -4.547 -9.598 1.667 1.00 83.50 82 PHE A N 1
ATOM 642 C CA . PHE A 1 82 ? -6.011 -9.710 1.620 1.00 83.50 82 PHE A CA 1
ATOM 643 C C . PHE A 1 82 ? -6.517 -11.125 1.316 1.00 83.50 82 PHE A C 1
ATOM 645 O O . PHE A 1 82 ? -7.731 -11.342 1.288 1.00 83.50 82 PHE A O 1
ATOM 652 N N . ALA A 1 83 ? -5.625 -12.098 1.118 1.00 79.56 83 ALA A N 1
ATOM 653 C CA . ALA A 1 83 ? -6.027 -13.493 1.028 1.00 79.56 83 ALA A CA 1
ATOM 654 C C . ALA A 1 83 ? -6.563 -13.954 2.391 1.00 79.56 83 ALA A C 1
ATOM 656 O O . ALA A 1 83 ? -5.940 -13.738 3.431 1.00 79.56 83 ALA A O 1
ATOM 657 N N . SER A 1 84 ? -7.741 -14.578 2.390 1.00 56.16 84 SER A N 1
ATOM 658 C CA . SER A 1 84 ? -8.242 -15.249 3.590 1.00 56.16 84 SER A CA 1
ATOM 659 C C . SER A 1 84 ? -7.397 -16.502 3.846 1.00 56.16 84 SER A C 1
ATOM 661 O O . SER A 1 84 ? -7.062 -17.182 2.873 1.00 56.16 84 SER A O 1
ATOM 663 N N . PRO A 1 85 ? -7.042 -16.824 5.102 1.00 55.78 85 PRO A N 1
ATOM 664 C CA . PRO A 1 85 ? -6.469 -18.130 5.405 1.00 55.78 85 PRO A CA 1
ATOM 665 C C . PRO A 1 85 ? -7.478 -19.219 5.004 1.00 55.78 85 PRO A C 1
ATOM 667 O O . PRO A 1 85 ? -8.667 -19.080 5.301 1.00 55.78 85 PRO A O 1
ATOM 670 N N . GLU A 1 86 ? -7.003 -20.241 4.282 1.00 49.12 86 GLU A N 1
ATOM 671 C CA . GLU A 1 86 ? -7.775 -21.456 3.962 1.00 49.12 86 GLU A CA 1
ATOM 672 C C . GLU A 1 86 ? -8.209 -22.215 5.224 1.00 49.12 86 GLU A C 1
ATOM 674 O O . GLU A 1 86 ? -7.428 -22.249 6.207 1.00 49.12 86 GLU A O 1
#

pLDDT: mean 85.23, std 15.82, range [44.41, 97.75]

Radius of gyration: 13.69 Å; chains: 1; bounding box: 28×36×35 Å

Foldseek 3Di:
DAAALVCVVVVLVVCVVPDDDAAEDAHEWFDDDDPDGDLPRQDDLVRLLVSVQVVVVSRHPYYHYDYSCDPSNVVSNCVPPVDDDD

Sequence (86 aa):
MHTEVEYIEQCLDILQSEWSGPIGVYAHSGTVIGTEWTFNDVISPEKYCQYASEWQKRGVSIIGGCCGVHTDHIHLMSKELFASPE